Protein AF-A0AA38PKE8-F1 (afdb_monomer_lite)

pLDDT: mean 95.26, std 6.64, range [50.59, 98.5]

Foldseek 3Di:
DPQQDCVVPVVVADPAFLVRHDDDLQSVVCRVVNHTHRAQEDEDLDADPVLVVVLVVQLVVCCVRPVGSRSHAYEYEDEPVCVVVVGPSCVSHPYYDYFYDDDCCRGSVVPVVSVVD

Sequence (117 aa):
MSAYDHSRVQHFIGGNSVDKASPSSVYDFVKANGGHTVITKVLIANNGIAAVKEIRSIRQWSYETFGSERQVEFTVMATPEDLKVNAEYIRMADRYIEVPGGTNNNNYANVDLIVDV

Organism: NCBI:txid153919

InterPro domains:
  IPR005481 Biotin carboxylase-like, N-terminal domain [PF00289] (39-117)
  IPR011764 Biotin carboxylation domain [PS50979] (38-117)
  IPR016185 Pre-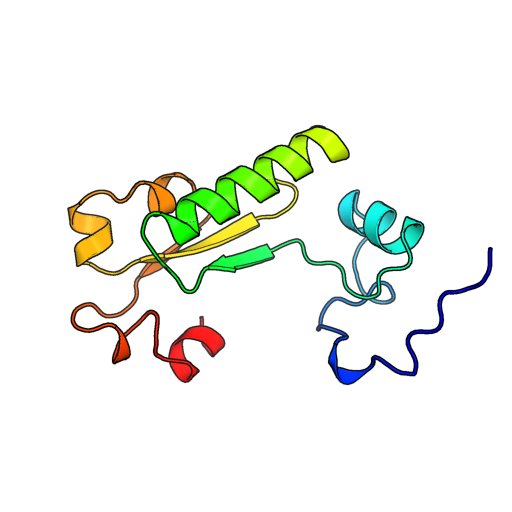ATP-grasp domain superfamily [SSF52440] (7-117)
  IPR049076 Acetyl-CoA carboxylase [PTHR45728] (8-117)

Radius of gyration: 16.5 Å; chains: 1; bounding box: 48×25×38 Å

Structure (mmCIF, N/CA/C/O backbone):
data_AF-A0AA38PKE8-F1
#
_entry.id   AF-A0AA38PKE8-F1
#
loop_
_atom_site.group_PDB
_atom_site.id
_atom_site.type_symbol
_atom_site.label_atom_id
_atom_site.label_alt_id
_atom_site.label_comp_id
_atom_site.label_asym_id
_atom_site.label_entity_id
_atom_site.label_seq_id
_atom_site.pdbx_PDB_ins_code
_atom_site.Cartn_x
_atom_site.Cartn_y
_atom_site.Cartn_z
_atom_site.occupancy
_atom_site.B_iso_or_equiv
_atom_site.auth_seq_id
_atom_site.auth_comp_id
_atom_site.auth_asym_id
_atom_site.auth_atom_id
_atom_site.pdbx_PDB_model_num
ATOM 1 N N . MET A 1 1 ? -27.526 -0.456 18.380 1.00 50.59 1 MET A N 1
ATOM 2 C CA . MET A 1 1 ? -26.950 0.111 17.143 1.00 50.59 1 MET A CA 1
ATOM 3 C C . MET A 1 1 ? -27.444 -0.746 15.995 1.00 50.59 1 MET A C 1
ATOM 5 O O . MET A 1 1 ? -27.418 -1.961 16.144 1.00 50.59 1 MET A O 1
ATOM 9 N N . SER A 1 2 ? -27.975 -0.147 14.928 1.00 54.38 2 SER A N 1
ATOM 10 C CA . SER A 1 2 ? -28.346 -0.898 13.722 1.00 54.38 2 SER A CA 1
ATOM 11 C C . SER A 1 2 ? -27.100 -1.609 13.207 1.00 54.38 2 SER A C 1
ATOM 13 O O . SER A 1 2 ? -26.089 -0.945 12.991 1.00 54.38 2 SER A O 1
ATOM 15 N N . ALA A 1 3 ? -27.144 -2.931 13.043 1.00 73.75 3 ALA A N 1
ATOM 16 C CA . ALA A 1 3 ? -26.111 -3.617 12.279 1.00 73.75 3 ALA A CA 1
ATOM 17 C C . ALA A 1 3 ? -26.115 -3.012 10.865 1.00 73.75 3 ALA A C 1
ATOM 19 O O . ALA A 1 3 ? -27.185 -2.843 10.275 1.00 73.75 3 ALA A O 1
ATOM 20 N N . TYR A 1 4 ? -24.955 -2.592 10.368 1.00 81.31 4 TYR A N 1
ATOM 21 C CA . TYR A 1 4 ? -24.842 -2.105 8.997 1.00 81.31 4 TYR A CA 1
ATOM 22 C C . TYR A 1 4 ? -25.026 -3.295 8.053 1.00 81.31 4 TYR A C 1
ATOM 24 O O . TYR A 1 4 ? -24.356 -4.312 8.210 1.00 81.31 4 TYR A O 1
ATOM 32 N N . ASP A 1 5 ? -25.959 -3.187 7.108 1.00 85.69 5 ASP A N 1
ATOM 33 C CA . ASP A 1 5 ? -26.206 -4.240 6.124 1.00 85.69 5 ASP A CA 1
ATOM 34 C C . ASP A 1 5 ? -25.267 -4.077 4.920 1.00 85.69 5 ASP A C 1
ATOM 36 O O . ASP A 1 5 ? -25.375 -3.121 4.148 1.00 85.69 5 ASP A O 1
ATOM 40 N N . HIS A 1 6 ? -24.350 -5.031 4.748 1.00 88.69 6 HIS A N 1
ATOM 41 C CA . HIS A 1 6 ? -23.409 -5.080 3.625 1.00 88.69 6 HIS A CA 1
ATOM 42 C C . HIS A 1 6 ? -23.877 -5.997 2.477 1.00 88.69 6 HIS A C 1
ATOM 44 O O . HIS A 1 6 ? -23.112 -6.278 1.550 1.00 88.69 6 HIS A O 1
ATOM 50 N N . SER A 1 7 ? -25.131 -6.464 2.476 1.00 88.00 7 SER A N 1
ATOM 51 C CA . SER A 1 7 ? -25.689 -7.366 1.449 1.00 88.00 7 SER A CA 1
ATOM 52 C C . SER A 1 7 ? -25.572 -6.831 0.014 1.00 88.00 7 SER A C 1
ATOM 54 O O . SER A 1 7 ? -25.391 -7.598 -0.930 1.00 88.00 7 SER A O 1
ATOM 56 N N . ARG A 1 8 ? -25.613 -5.507 -0.170 1.00 89.88 8 ARG A N 1
ATOM 57 C CA . ARG A 1 8 ? -25.551 -4.849 -1.489 1.00 89.88 8 ARG A CA 1
ATOM 58 C C . ARG A 1 8 ? -24.131 -4.591 -2.002 1.00 89.88 8 ARG A C 1
ATOM 60 O O . ARG A 1 8 ? -23.974 -4.186 -3.150 1.00 89.88 8 ARG A O 1
ATOM 67 N N . VAL A 1 9 ? -23.111 -4.812 -1.172 1.00 89.94 9 VAL A N 1
ATOM 68 C CA . VAL A 1 9 ? -21.703 -4.468 -1.455 1.00 89.94 9 VAL A CA 1
ATOM 69 C C . VAL A 1 9 ? -20.777 -5.684 -1.394 1.00 89.94 9 VAL A C 1
ATOM 71 O O . VAL A 1 9 ? -19.575 -5.542 -1.216 1.00 89.94 9 VAL A O 1
ATOM 74 N N . GLN A 1 10 ? -21.320 -6.890 -1.578 1.00 90.12 10 GLN A N 1
ATOM 75 C CA . GLN A 1 10 ? -20.572 -8.148 -1.437 1.00 90.12 10 GLN A CA 1
ATOM 76 C C . GLN A 1 10 ? -19.305 -8.214 -2.305 1.00 90.12 10 GLN A C 1
ATOM 78 O O . GLN A 1 10 ? -18.289 -8.729 -1.860 1.00 90.12 10 GLN A O 1
ATOM 83 N N . HIS A 1 11 ? -19.330 -7.636 -3.509 1.00 90.69 11 HIS A N 1
ATOM 84 C CA . HIS A 1 11 ? -18.170 -7.596 -4.407 1.00 90.69 11 HIS A CA 1
ATOM 85 C C . HIS A 1 11 ? -17.054 -6.635 -3.950 1.00 90.69 11 HIS A C 1
ATOM 87 O O . HIS A 1 11 ? -15.945 -6.721 -4.465 1.00 90.69 11 HIS A O 1
ATOM 93 N N . PHE A 1 12 ? -17.325 -5.739 -2.993 1.00 92.69 12 PHE A N 1
ATOM 94 C CA . PHE A 1 12 ? -16.323 -4.873 -2.360 1.00 92.69 12 PHE A CA 1
ATOM 95 C C . PHE A 1 12 ? -15.724 -5.486 -1.085 1.00 92.69 12 PHE A C 1
ATOM 97 O O . PHE A 1 12 ? -14.778 -4.932 -0.522 1.00 92.69 12 PHE A O 1
ATOM 104 N N . ILE A 1 13 ? -16.256 -6.614 -0.604 1.00 93.38 13 ILE A N 1
ATOM 105 C CA . ILE A 1 13 ? -15.744 -7.276 0.596 1.00 93.38 13 ILE A CA 1
ATOM 106 C C . ILE A 1 13 ? -14.437 -7.992 0.247 1.00 93.38 13 ILE A C 1
ATOM 108 O O . ILE A 1 13 ? -14.415 -8.938 -0.536 1.00 93.38 13 ILE A O 1
ATOM 112 N N . GLY A 1 14 ? -13.339 -7.542 0.853 1.00 93.38 14 GLY A N 1
ATOM 113 C CA . GLY A 1 14 ? -12.024 -8.160 0.690 1.00 93.38 14 GLY A CA 1
ATOM 114 C C . GLY A 1 14 ? -11.814 -9.399 1.568 1.00 93.38 14 GLY A C 1
ATOM 115 O O . GLY A 1 14 ? -12.654 -9.765 2.391 1.00 93.38 14 GLY A O 1
ATOM 116 N N . GLY A 1 15 ? -10.640 -10.025 1.433 1.00 92.06 15 GLY A N 1
ATOM 117 C CA . GLY A 1 15 ? -10.312 -11.293 2.103 1.00 92.06 15 GLY A CA 1
ATOM 118 C C . GLY A 1 15 ? -10.311 -11.246 3.639 1.00 92.06 15 GLY A C 1
ATOM 119 O O . GLY A 1 15 ? -10.586 -12.260 4.279 1.00 92.06 15 GLY A O 1
ATOM 120 N N . ASN A 1 16 ? -10.059 -10.072 4.229 1.00 95.38 16 ASN A N 1
ATOM 121 C CA . ASN A 1 16 ? -10.006 -9.856 5.677 1.00 95.38 16 ASN A CA 1
ATOM 122 C C . ASN A 1 16 ? -11.240 -9.082 6.182 1.00 95.38 16 ASN A C 1
ATOM 124 O O . ASN A 1 16 ? -11.147 -7.920 6.589 1.00 95.38 16 ASN A O 1
ATOM 128 N N . SER A 1 17 ? -12.425 -9.693 6.079 1.00 94.88 17 SER A N 1
ATOM 129 C CA . SER A 1 17 ? -13.674 -9.080 6.553 1.00 94.88 17 SER A CA 1
ATOM 130 C C . SER A 1 17 ? -13.694 -8.921 8.078 1.00 94.88 17 SER A C 1
ATOM 132 O O . SER A 1 17 ? -12.994 -9.638 8.791 1.00 94.88 17 SER A O 1
ATOM 134 N N . VAL A 1 18 ? -14.528 -8.019 8.601 1.00 93.19 18 VAL A N 1
ATOM 135 C CA . VAL A 1 18 ? -14.694 -7.793 10.056 1.00 93.19 18 VAL A CA 1
ATOM 136 C C . VAL A 1 18 ? -15.153 -9.057 10.807 1.00 93.19 18 VAL A C 1
ATOM 138 O O . VAL A 1 18 ? -14.938 -9.174 12.009 1.00 93.19 18 VAL A O 1
ATOM 141 N N . ASP A 1 19 ? -15.732 -10.045 10.127 1.00 90.81 19 ASP A N 1
ATOM 142 C CA . ASP A 1 19 ? -16.106 -11.321 10.756 1.00 90.81 19 ASP A CA 1
ATOM 143 C C . ASP A 1 19 ? -14.914 -12.276 10.935 1.00 90.81 19 ASP A C 1
ATOM 145 O O . ASP A 1 19 ? -14.963 -13.182 11.765 1.00 90.81 19 ASP A O 1
ATOM 149 N N . LYS A 1 20 ? -13.848 -12.094 10.142 1.00 92.81 20 LYS A N 1
ATOM 150 C CA . LYS A 1 20 ? -12.657 -12.963 10.109 1.00 92.81 20 LYS A CA 1
ATOM 151 C C . LYS A 1 20 ? -11.409 -12.304 10.690 1.00 92.81 20 LYS A C 1
ATOM 153 O O . LYS A 1 20 ? -10.490 -13.004 11.106 1.00 92.81 20 LYS A O 1
ATOM 158 N N . ALA A 1 21 ? -11.352 -10.977 10.662 1.00 94.50 21 ALA A N 1
ATOM 159 C CA . ALA A 1 21 ? -10.177 -10.213 11.036 1.00 94.50 21 ALA A CA 1
ATOM 160 C C . ALA A 1 21 ? -9.864 -10.342 12.532 1.00 94.50 21 ALA A C 1
ATOM 162 O O . ALA A 1 21 ? -10.751 -10.257 13.383 1.00 94.50 21 ALA A O 1
ATOM 163 N N . SER A 1 22 ? -8.579 -10.501 12.850 1.00 94.88 22 SER A N 1
ATOM 164 C CA . SER A 1 22 ? -8.098 -10.519 14.231 1.00 94.88 22 SER A CA 1
ATOM 165 C C . SER A 1 22 ? -8.332 -9.167 14.929 1.00 94.88 22 SER A C 1
ATOM 167 O O . SER A 1 22 ? -8.205 -8.118 14.284 1.00 94.88 22 SER A O 1
ATOM 169 N N . PRO A 1 23 ? -8.603 -9.160 16.250 1.00 94.94 23 PRO A N 1
ATOM 170 C CA . PRO A 1 23 ? -8.756 -7.926 17.016 1.00 94.94 23 PRO A CA 1
ATOM 171 C C . PRO A 1 23 ? -7.525 -7.016 16.915 1.00 94.94 23 PRO A C 1
ATOM 173 O O . PRO A 1 23 ? -6.386 -7.469 17.031 1.00 94.94 23 PRO A O 1
ATOM 176 N N . SER A 1 24 ? -7.765 -5.728 16.685 1.00 96.50 24 SER A N 1
ATOM 177 C CA . SER A 1 24 ? -6.757 -4.670 16.563 1.00 96.50 24 SER A CA 1
ATOM 178 C C . SER A 1 24 ? -7.425 -3.296 16.673 1.00 96.50 24 SER A C 1
ATOM 180 O O . SER A 1 24 ? -8.638 -3.174 16.515 1.00 96.50 24 SER A O 1
ATOM 182 N N . SER A 1 25 ? -6.632 -2.243 16.863 1.00 96.69 25 SER A N 1
ATOM 183 C CA . SER A 1 25 ? -7.098 -0.846 16.817 1.00 96.69 25 SER A CA 1
ATOM 184 C C . SER A 1 25 ? -7.821 -0.511 15.503 1.00 96.69 25 SER A C 1
ATOM 186 O O . SER A 1 25 ? -8.881 0.116 15.514 1.00 96.69 25 SER A O 1
ATOM 188 N N . VAL A 1 26 ? -7.286 -0.972 14.366 1.00 97.50 26 VAL A N 1
ATOM 189 C CA . VAL A 1 26 ? -7.895 -0.776 13.040 1.00 97.50 26 VAL A CA 1
ATOM 190 C C . VAL A 1 26 ? -9.199 -1.563 12.917 1.00 97.50 26 VAL A C 1
ATOM 192 O O . VAL A 1 26 ? -10.180 -1.029 12.407 1.00 97.50 26 VAL A O 1
ATOM 195 N N . TYR A 1 27 ? -9.246 -2.801 13.418 1.00 97.56 27 TYR A N 1
ATOM 196 C CA . TYR A 1 27 ? -10.476 -3.599 13.470 1.00 97.56 27 TYR A CA 1
ATOM 197 C C . TYR A 1 27 ? -11.588 -2.872 14.231 1.00 97.56 27 TYR A C 1
ATOM 199 O O . TYR A 1 27 ? -12.694 -2.716 13.705 1.00 97.56 27 TYR A O 1
ATOM 207 N N . ASP A 1 28 ? -11.287 -2.397 15.442 1.00 97.12 28 ASP A N 1
ATOM 208 C CA . ASP A 1 28 ? -12.265 -1.728 16.299 1.00 97.12 28 ASP A CA 1
ATOM 209 C C . ASP A 1 28 ? -12.781 -0.450 15.636 1.00 97.12 28 ASP A C 1
ATOM 211 O O . ASP A 1 28 ? -13.988 -0.200 15.619 1.00 97.12 28 ASP A O 1
ATOM 215 N N . PHE A 1 29 ? -11.887 0.315 15.004 1.00 97.44 29 PHE A N 1
ATOM 216 C CA . PHE A 1 29 ? -12.250 1.507 14.247 1.00 97.44 29 PHE A CA 1
ATOM 217 C C . PHE A 1 29 ? -13.143 1.190 13.045 1.00 97.44 29 PHE A C 1
ATOM 219 O O . PHE A 1 29 ? -14.189 1.820 12.884 1.00 97.44 29 PHE A O 1
ATOM 226 N N . VAL A 1 30 ? -12.782 0.209 12.214 1.00 97.06 30 VAL A N 1
ATOM 227 C CA . VAL A 1 30 ? -13.585 -0.183 11.042 1.00 97.06 30 VAL A CA 1
ATOM 228 C C . VAL A 1 30 ? -14.977 -0.628 11.485 1.00 97.06 30 VAL A C 1
ATOM 230 O O . VAL A 1 30 ? -15.974 -0.167 10.930 1.00 97.06 30 VAL A O 1
ATOM 233 N N . LYS A 1 31 ? -15.063 -1.461 12.526 1.00 95.62 31 LYS A N 1
ATOM 234 C CA . LYS A 1 31 ? -16.333 -1.959 13.062 1.00 95.62 31 LYS A CA 1
ATOM 235 C C . LYS A 1 31 ? -17.193 -0.843 13.655 1.00 95.62 31 LYS A C 1
ATOM 237 O O . LYS A 1 31 ? -18.386 -0.780 13.362 1.00 95.62 31 LYS A O 1
ATOM 242 N N . ALA A 1 32 ? -16.602 0.049 14.451 1.00 96.00 32 ALA A N 1
ATOM 243 C CA . ALA A 1 32 ? -17.308 1.178 15.059 1.00 96.00 32 ALA A CA 1
ATOM 244 C C . ALA A 1 32 ? -17.868 2.154 14.010 1.00 96.00 32 ALA A C 1
ATOM 246 O O . ALA A 1 32 ? -18.940 2.723 14.213 1.00 96.00 32 ALA A O 1
ATOM 247 N N . ASN A 1 33 ? -17.182 2.300 12.873 1.00 95.75 33 ASN A N 1
ATOM 248 C CA . ASN A 1 33 ? -17.596 3.160 11.762 1.00 95.75 33 ASN A CA 1
ATOM 249 C C . ASN A 1 33 ? -18.430 2.430 10.688 1.00 95.75 33 ASN A C 1
ATOM 251 O O . ASN A 1 33 ? -18.726 3.012 9.647 1.00 95.75 33 ASN A O 1
ATOM 255 N N . GLY A 1 34 ? -18.828 1.172 10.915 1.00 94.81 34 GLY A N 1
ATOM 256 C CA . GLY A 1 34 ? -19.704 0.428 10.000 1.00 94.81 34 GLY A CA 1
ATOM 257 C C . GLY A 1 34 ? -19.043 -0.091 8.719 1.00 94.81 34 GLY A C 1
ATOM 258 O O . GLY A 1 34 ? -19.744 -0.428 7.761 1.00 94.81 34 GLY A O 1
ATOM 259 N N . GLY A 1 35 ? -17.712 -0.164 8.680 1.00 95.44 35 GLY A N 1
ATOM 260 C CA . GLY A 1 35 ? -16.968 -0.769 7.578 1.00 95.44 35 GLY A CA 1
ATOM 261 C C . GLY A 1 35 ? -17.052 -2.301 7.566 1.00 95.44 35 GLY A C 1
ATOM 262 O O . GLY A 1 35 ? -17.459 -2.927 8.543 1.00 95.44 35 GLY A O 1
ATOM 263 N N . HIS A 1 36 ? -16.665 -2.906 6.441 1.00 95.44 36 HIS A N 1
ATOM 264 C CA . HIS A 1 36 ? -16.808 -4.351 6.193 1.00 95.44 36 HIS A CA 1
ATOM 265 C C . HIS A 1 36 ? -15.479 -5.119 6.121 1.00 95.44 36 HIS A C 1
ATOM 267 O O . HIS A 1 36 ? -15.445 -6.318 6.403 1.00 95.44 36 HIS A O 1
ATOM 273 N N . THR A 1 37 ? -14.376 -4.463 5.751 1.00 97.19 37 THR A N 1
ATOM 274 C CA . THR A 1 37 ? -13.071 -5.104 5.525 1.00 97.19 37 THR A CA 1
ATOM 275 C C . THR A 1 37 ? -11.971 -4.326 6.228 1.00 97.19 37 THR A C 1
ATOM 277 O O . THR A 1 37 ? -11.888 -3.107 6.101 1.00 97.19 37 THR A O 1
ATOM 280 N N . VAL A 1 38 ? -11.123 -5.040 6.964 1.00 97.94 38 VAL A N 1
ATOM 281 C CA . VAL A 1 38 ? -10.006 -4.463 7.713 1.00 97.94 38 VAL A CA 1
ATOM 282 C C . VAL A 1 38 ? -8.751 -4.514 6.845 1.00 97.94 38 VAL A C 1
ATOM 284 O O . VAL A 1 38 ? -8.207 -5.592 6.592 1.00 97.94 38 VAL A O 1
ATOM 287 N N . ILE A 1 39 ? -8.288 -3.345 6.402 1.00 97.88 39 ILE A N 1
ATOM 288 C CA . ILE A 1 39 ? -7.076 -3.188 5.591 1.00 97.88 39 ILE A CA 1
ATOM 289 C C . ILE A 1 39 ? -5.961 -2.650 6.486 1.00 97.88 39 ILE A C 1
ATOM 291 O O . ILE A 1 39 ? -6.010 -1.508 6.930 1.00 97.88 39 ILE A O 1
ATOM 295 N N . THR A 1 40 ? -4.953 -3.480 6.745 1.00 97.38 40 THR A N 1
ATOM 296 C CA . THR A 1 40 ? -3.757 -3.109 7.524 1.00 97.38 40 THR A CA 1
ATOM 297 C C . THR A 1 40 ? -2.475 -3.170 6.700 1.00 97.38 40 THR A C 1
ATOM 299 O O . THR A 1 40 ? -1.411 -2.830 7.207 1.00 97.38 40 THR A O 1
ATOM 302 N N . LYS A 1 41 ? -2.556 -3.603 5.436 1.00 97.38 41 LYS A N 1
ATOM 303 C CA . LYS A 1 41 ? -1.427 -3.670 4.504 1.00 97.38 41 LYS A CA 1
ATOM 304 C C . LYS A 1 41 ? -1.868 -3.207 3.125 1.00 97.38 41 LYS A C 1
ATOM 306 O O . LYS A 1 41 ? -2.920 -3.635 2.652 1.00 97.38 41 LYS A O 1
ATOM 311 N N . VAL A 1 42 ? -1.066 -2.352 2.501 1.00 98.19 42 VAL A N 1
ATOM 312 C CA . VAL A 1 42 ? -1.346 -1.756 1.192 1.00 98.19 42 VAL A CA 1
ATOM 313 C C . VAL A 1 42 ? -0.132 -1.924 0.283 1.00 98.19 42 VAL A C 1
ATOM 315 O O . VAL A 1 42 ? 0.988 -1.572 0.656 1.00 98.19 42 VAL A O 1
ATOM 318 N N . LEU A 1 43 ? -0.370 -2.448 -0.920 1.00 98.50 43 LEU A N 1
ATOM 319 C CA . LEU A 1 43 ? 0.590 -2.434 -2.020 1.00 98.50 43 LEU A CA 1
ATOM 320 C C . LEU A 1 43 ? 0.429 -1.130 -2.812 1.00 98.50 43 LEU A C 1
ATOM 322 O O . LEU A 1 43 ? -0.676 -0.793 -3.235 1.00 98.50 43 LEU A O 1
ATOM 326 N N . ILE A 1 44 ? 1.527 -0.414 -3.049 1.00 98.38 44 ILE A N 1
ATOM 327 C CA . ILE A 1 44 ? 1.552 0.734 -3.959 1.00 98.38 44 ILE A CA 1
ATOM 328 C C . ILE A 1 44 ? 2.149 0.293 -5.294 1.00 98.38 44 ILE A C 1
ATOM 330 O O . ILE A 1 44 ? 3.367 0.172 -5.444 1.00 98.38 44 ILE A O 1
ATOM 334 N N . ALA A 1 45 ? 1.271 0.122 -6.278 1.00 98.06 45 ALA A N 1
ATOM 335 C CA . ALA A 1 45 ? 1.614 -0.123 -7.676 1.00 98.06 45 ALA A CA 1
ATOM 336 C C . ALA A 1 45 ? 1.868 1.186 -8.447 1.00 98.06 45 ALA A C 1
ATOM 338 O O . ALA A 1 45 ? 1.327 1.430 -9.521 1.00 98.06 45 ALA A O 1
ATOM 339 N N . ASN A 1 46 ? 2.648 2.083 -7.851 1.00 97.44 46 ASN A N 1
ATOM 340 C CA . ASN A 1 46 ? 3.017 3.376 -8.420 1.00 97.44 46 ASN A CA 1
ATOM 341 C C . ASN A 1 46 ? 4.361 3.820 -7.821 1.00 97.44 46 ASN A C 1
ATOM 343 O O . ASN A 1 46 ? 4.795 3.281 -6.802 1.00 97.44 46 ASN A O 1
ATOM 347 N N . ASN A 1 47 ? 5.005 4.819 -8.416 1.00 96.25 47 ASN A N 1
ATOM 348 C CA . ASN A 1 47 ? 6.262 5.379 -7.929 1.00 96.25 47 ASN A CA 1
ATOM 349 C C . ASN A 1 47 ? 6.181 6.908 -7.764 1.00 96.25 47 ASN A C 1
ATOM 351 O O . ASN A 1 47 ? 5.103 7.517 -7.768 1.00 96.25 47 ASN A O 1
ATOM 355 N N . GLY A 1 48 ? 7.336 7.535 -7.534 1.00 95.94 48 GLY A N 1
ATOM 356 C CA . GLY A 1 48 ? 7.472 8.988 -7.478 1.00 95.94 48 GLY A CA 1
ATOM 357 C C . GLY A 1 48 ? 6.560 9.668 -6.446 1.00 95.94 48 GLY A C 1
ATOM 358 O O . GLY A 1 48 ? 6.367 9.187 -5.328 1.00 95.94 48 GLY A O 1
ATOM 359 N N . ILE A 1 49 ? 6.010 10.827 -6.824 1.00 97.38 49 ILE A N 1
ATOM 360 C CA . ILE A 1 49 ? 5.232 11.702 -5.929 1.00 97.38 49 ILE A CA 1
ATOM 361 C C . ILE A 1 49 ? 3.919 11.048 -5.483 1.00 97.38 49 ILE A C 1
ATOM 363 O O . ILE A 1 49 ? 3.490 11.268 -4.350 1.00 97.38 49 ILE A O 1
ATOM 367 N N . ALA A 1 50 ? 3.292 10.235 -6.338 1.00 98.12 50 ALA A N 1
ATOM 368 C CA . ALA A 1 50 ? 2.039 9.563 -6.005 1.00 98.12 50 ALA A CA 1
ATOM 369 C C . ALA A 1 50 ? 2.225 8.616 -4.811 1.00 98.12 50 ALA A C 1
ATOM 371 O O . ALA A 1 50 ? 1.488 8.709 -3.829 1.00 98.12 50 ALA A O 1
ATOM 372 N N . ALA A 1 51 ? 3.275 7.790 -4.851 1.00 98.00 51 ALA A N 1
ATOM 373 C CA . ALA A 1 51 ? 3.614 6.882 -3.761 1.00 98.00 51 ALA A CA 1
ATOM 374 C C . ALA A 1 51 ? 3.965 7.635 -2.465 1.00 98.00 51 ALA A C 1
ATOM 376 O O . ALA A 1 51 ? 3.464 7.298 -1.393 1.00 98.00 51 ALA A O 1
ATOM 377 N N . VAL A 1 52 ? 4.764 8.708 -2.554 1.00 98.19 52 VAL A N 1
ATOM 378 C CA . VAL A 1 52 ? 5.101 9.544 -1.385 1.00 98.19 52 VAL A CA 1
ATOM 379 C C . VAL A 1 52 ? 3.848 10.156 -0.757 1.00 98.19 52 VAL A C 1
ATOM 381 O O . VAL A 1 52 ? 3.698 10.139 0.468 1.00 98.19 52 VAL A O 1
ATOM 384 N N . LYS A 1 53 ? 2.944 10.711 -1.573 1.00 98.38 53 LYS A N 1
ATOM 385 C CA . LYS A 1 53 ? 1.735 11.373 -1.076 1.00 98.38 53 LYS A CA 1
ATOM 386 C C . LYS A 1 53 ? 0.816 10.387 -0.366 1.00 98.38 53 LYS A C 1
ATOM 388 O O . LYS A 1 53 ? 0.307 10.741 0.698 1.00 98.38 53 LYS A O 1
ATOM 393 N N . GLU A 1 54 ? 0.633 9.190 -0.913 1.00 98.50 54 GLU A N 1
ATOM 394 C CA . GLU A 1 54 ? -0.192 8.152 -0.291 1.00 98.50 54 GLU A CA 1
ATOM 395 C C . GLU A 1 54 ? 0.354 7.767 1.087 1.00 98.50 54 GLU A C 1
ATOM 397 O O . GLU A 1 54 ? -0.339 7.934 2.094 1.00 98.50 54 GLU A O 1
ATOM 402 N N . ILE A 1 55 ? 1.641 7.396 1.158 1.00 98.31 55 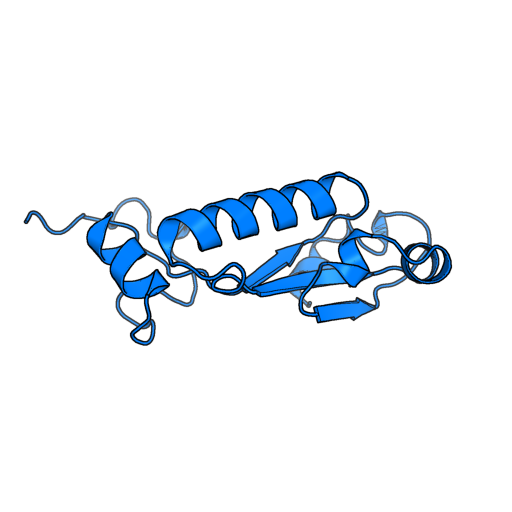ILE A N 1
ATOM 403 C CA . ILE A 1 55 ? 2.285 6.995 2.418 1.00 98.31 55 ILE A CA 1
ATOM 404 C C . ILE A 1 55 ? 2.165 8.110 3.461 1.00 98.31 55 ILE A C 1
ATOM 406 O O . ILE A 1 55 ? 1.746 7.856 4.587 1.00 98.31 55 ILE A O 1
ATOM 410 N N . ARG A 1 56 ? 2.491 9.362 3.108 1.00 98.06 56 ARG A N 1
ATOM 411 C CA . ARG A 1 56 ? 2.419 10.483 4.064 1.00 98.06 56 ARG A CA 1
ATOM 412 C C . ARG A 1 56 ? 1.005 10.713 4.583 1.00 98.06 56 ARG A C 1
ATOM 414 O O . ARG A 1 56 ? 0.832 10.937 5.776 1.00 98.06 56 ARG A O 1
ATOM 421 N N . SER A 1 57 ? 0.012 10.661 3.701 1.00 98.50 57 SER A N 1
ATOM 422 C CA . SER A 1 57 ? -1.374 10.983 4.062 1.00 98.50 57 SER A CA 1
ATOM 423 C C . SER A 1 57 ? -1.960 9.937 4.996 1.00 98.50 57 SER A C 1
ATOM 425 O O . SER A 1 57 ? -2.544 10.287 6.020 1.00 98.50 57 SER A O 1
ATOM 427 N N . ILE A 1 58 ? -1.754 8.657 4.682 1.00 98.44 58 ILE A N 1
ATOM 428 C CA . ILE A 1 58 ? -2.249 7.562 5.515 1.00 98.44 58 ILE A CA 1
ATOM 429 C C . ILE A 1 58 ? -1.488 7.487 6.832 1.00 98.44 58 ILE A C 1
ATOM 431 O O . ILE A 1 58 ? -2.113 7.288 7.868 1.00 98.44 58 ILE A O 1
ATOM 435 N N . ARG A 1 59 ? -0.168 7.705 6.840 1.00 98.38 59 ARG A N 1
ATOM 436 C CA . ARG A 1 59 ? 0.602 7.738 8.093 1.00 98.38 59 ARG A CA 1
ATOM 437 C C . ARG A 1 59 ? 0.186 8.884 9.006 1.00 98.38 59 ARG A C 1
ATOM 439 O O . ARG A 1 59 ? 0.056 8.669 10.208 1.00 98.38 59 ARG A O 1
ATOM 446 N N . GLN A 1 60 ? -0.068 10.068 8.447 1.00 98.44 60 GLN A N 1
ATOM 447 C CA . GLN A 1 60 ? -0.593 11.199 9.208 1.00 98.44 60 GLN A CA 1
ATOM 448 C C . GLN A 1 60 ? -1.958 10.857 9.819 1.00 98.44 60 GLN A C 1
ATOM 450 O O . GLN A 1 60 ? -2.118 10.948 11.033 1.00 98.44 60 GLN A O 1
ATOM 455 N N . TRP A 1 61 ? -2.905 10.386 9.003 1.00 98.44 61 TRP A N 1
ATOM 456 C CA . TRP A 1 61 ? -4.222 9.962 9.484 1.00 98.44 61 TRP A CA 1
ATOM 457 C C . TRP A 1 61 ? -4.128 8.853 10.545 1.00 98.44 61 TRP A C 1
ATOM 459 O O . TRP A 1 61 ? -4.805 8.912 11.571 1.00 98.44 61 TRP A O 1
ATOM 469 N N . SER A 1 62 ? -3.261 7.862 10.331 1.00 98.19 62 SER A N 1
ATOM 470 C CA . SER A 1 62 ? -3.031 6.755 11.261 1.00 98.19 62 SER A CA 1
ATOM 471 C C . SER A 1 62 ? -2.495 7.263 12.599 1.00 98.19 62 SER A C 1
ATOM 473 O O . SER A 1 62 ? -2.946 6.823 13.655 1.00 98.19 62 SER A O 1
ATOM 475 N N . TYR A 1 63 ? -1.568 8.220 12.577 1.00 98.06 63 TYR A N 1
ATOM 476 C CA . TYR A 1 63 ? -1.045 8.831 13.794 1.00 98.06 63 TYR A CA 1
ATOM 477 C C . TYR A 1 63 ? -2.116 9.641 14.534 1.00 98.06 63 TYR A C 1
ATOM 479 O O . TYR A 1 63 ? -2.275 9.476 15.740 1.00 98.06 63 TYR A O 1
ATOM 487 N N . GLU A 1 64 ? -2.894 10.457 13.821 1.00 98.31 64 GLU A N 1
ATOM 488 C CA . GLU A 1 64 ? -3.982 11.258 14.400 1.00 98.31 64 GLU A CA 1
ATOM 489 C C . GLU A 1 64 ? -5.113 10.388 14.980 1.00 98.31 64 GLU A C 1
ATOM 491 O O . GLU A 1 64 ? -5.712 10.748 15.991 1.00 98.31 64 GLU A O 1
ATOM 496 N N . THR A 1 65 ? -5.380 9.228 14.373 1.00 97.88 65 THR A N 1
ATOM 497 C CA . THR A 1 65 ? -6.487 8.335 14.759 1.00 97.88 65 THR A CA 1
ATOM 498 C C . THR A 1 65 ? -6.084 7.323 15.833 1.00 97.88 65 THR A C 1
ATOM 500 O O . THR A 1 65 ? -6.858 7.047 16.748 1.00 97.88 65 THR A O 1
ATOM 503 N N . PHE A 1 66 ? -4.880 6.754 15.731 1.00 97.31 66 PHE A N 1
ATOM 504 C CA . PHE A 1 66 ? -4.440 5.615 16.548 1.00 97.31 66 PHE A CA 1
ATOM 505 C C . PHE A 1 66 ? -3.217 5.913 17.424 1.00 97.31 66 PHE A C 1
ATOM 507 O O . PHE A 1 66 ? -2.763 5.030 18.151 1.00 97.31 66 PHE A O 1
ATOM 514 N N . GLY A 1 67 ? -2.629 7.109 17.331 1.00 97.25 67 GLY A N 1
ATOM 515 C CA . GLY A 1 67 ? -1.377 7.454 18.016 1.00 97.25 67 GLY A CA 1
ATOM 516 C C . GLY A 1 67 ? -0.142 6.739 17.455 1.00 97.25 67 GLY A C 1
ATOM 517 O O . GLY A 1 67 ? 0.915 6.739 18.081 1.00 97.25 67 GLY A O 1
ATOM 518 N N . SER A 1 68 ? -0.259 6.097 16.289 1.00 95.62 68 SER A N 1
ATOM 519 C CA . SER A 1 68 ? 0.809 5.324 15.656 1.00 95.62 68 SER A CA 1
ATOM 520 C C . SER A 1 68 ? 0.739 5.472 14.142 1.00 95.62 68 SER A C 1
ATOM 522 O O . SER A 1 68 ? -0.294 5.207 13.536 1.00 95.62 68 SER A O 1
ATOM 524 N N . GLU A 1 69 ? 1.846 5.863 13.511 1.00 94.12 69 GLU A N 1
ATOM 525 C CA . GLU A 1 69 ? 1.907 6.065 12.057 1.00 94.12 69 GLU A CA 1
ATOM 526 C C . GLU A 1 69 ? 1.864 4.746 11.256 1.00 94.12 69 GLU A C 1
ATOM 528 O O . GLU A 1 69 ? 1.595 4.773 10.062 1.00 94.12 69 GLU A O 1
ATOM 533 N N . ARG A 1 70 ? 2.130 3.590 11.889 1.00 95.44 70 ARG A N 1
ATOM 534 C CA . ARG A 1 70 ? 2.341 2.294 11.206 1.00 95.44 70 ARG A CA 1
ATOM 535 C C . ARG A 1 70 ? 1.232 1.271 11.442 1.00 95.44 70 ARG A C 1
ATOM 537 O O . ARG A 1 70 ? 1.494 0.074 11.430 1.00 95.44 70 ARG A O 1
ATOM 544 N N . GLN A 1 71 ? -0.002 1.716 11.679 1.00 97.06 71 GLN A N 1
ATOM 545 C CA . GLN A 1 71 ? -1.138 0.783 11.748 1.00 97.06 71 GLN A CA 1
ATOM 546 C C . GLN A 1 71 ? -1.520 0.231 10.366 1.00 97.06 71 GLN A C 1
ATOM 548 O O . GLN A 1 71 ? -2.152 -0.820 10.272 1.00 97.06 71 GLN A O 1
ATOM 553 N N . VAL A 1 72 ? -1.107 0.928 9.302 1.00 97.50 72 VAL A N 1
ATOM 554 C CA . VAL A 1 72 ? -1.185 0.469 7.915 1.00 97.50 72 VAL A CA 1
ATOM 555 C C . VAL A 1 72 ? 0.236 0.334 7.371 1.00 97.50 72 VAL A C 1
ATOM 557 O O . VAL A 1 72 ? 0.960 1.324 7.266 1.00 97.50 72 VAL A O 1
ATOM 560 N N . GLU A 1 73 ? 0.641 -0.894 7.053 1.00 97.94 73 GLU A N 1
ATOM 561 C CA . GLU A 1 73 ? 1.938 -1.194 6.445 1.00 97.94 73 GLU A CA 1
ATOM 562 C C . GLU A 1 73 ? 1.898 -0.938 4.936 1.00 97.94 73 GLU A C 1
ATOM 564 O O . GLU A 1 73 ? 0.963 -1.358 4.248 1.00 97.94 73 GLU A O 1
ATOM 569 N N . PHE A 1 74 ? 2.951 -0.325 4.403 1.00 98.44 74 PHE A N 1
ATOM 570 C CA . PHE A 1 74 ? 3.105 -0.107 2.969 1.00 98.44 74 PHE A CA 1
ATOM 571 C C . PHE A 1 74 ? 4.184 -1.004 2.369 1.00 98.44 74 PHE A C 1
ATOM 573 O O . PHE A 1 74 ? 5.343 -0.971 2.789 1.00 98.44 74 PHE A O 1
ATOM 580 N N . THR A 1 75 ? 3.803 -1.753 1.335 1.00 98.38 75 THR A N 1
ATOM 581 C CA . THR A 1 75 ? 4.731 -2.426 0.420 1.00 98.38 75 THR A CA 1
ATOM 582 C C . THR A 1 75 ? 4.739 -1.675 -0.903 1.00 98.38 75 THR A C 1
ATOM 584 O O . THR A 1 75 ? 3.680 -1.319 -1.416 1.00 98.38 75 THR A O 1
ATOM 587 N N . VAL A 1 76 ? 5.916 -1.396 -1.456 1.00 98.44 76 VAL A N 1
ATOM 588 C CA . VAL A 1 76 ? 6.045 -0.647 -2.717 1.00 98.44 76 VAL A CA 1
ATOM 589 C C . VAL A 1 76 ? 6.780 -1.455 -3.777 1.00 98.44 76 VAL A C 1
ATOM 591 O O . VAL A 1 76 ? 7.708 -2.201 -3.467 1.00 98.44 76 VAL A O 1
ATOM 594 N N . MET A 1 77 ? 6.395 -1.275 -5.037 1.00 98.44 77 MET A N 1
ATOM 595 C CA . MET A 1 77 ? 7.129 -1.831 -6.176 1.00 98.44 77 MET A CA 1
ATOM 596 C C . MET A 1 77 ? 8.323 -0.926 -6.524 1.00 98.44 77 MET A C 1
ATOM 598 O O . MET A 1 77 ? 8.180 0.295 -6.666 1.00 98.44 77 MET A O 1
ATOM 602 N N . ALA A 1 78 ? 9.510 -1.507 -6.679 1.00 97.88 78 ALA A N 1
ATOM 603 C CA . ALA A 1 78 ? 10.750 -0.780 -6.942 1.00 97.88 78 ALA A CA 1
ATOM 604 C C . ALA A 1 78 ? 11.447 -1.308 -8.200 1.00 97.88 78 ALA A C 1
ATOM 606 O O . ALA A 1 78 ? 11.854 -2.466 -8.249 1.00 97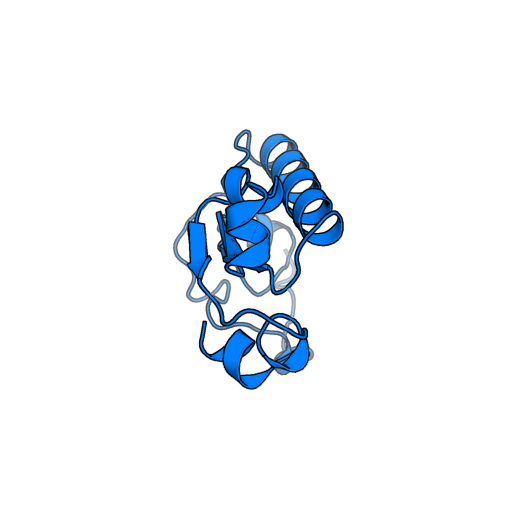.88 78 ALA A O 1
ATOM 607 N N . THR A 1 79 ? 11.599 -0.456 -9.213 1.00 98.19 79 THR A N 1
ATOM 608 C CA . THR A 1 79 ? 12.427 -0.782 -10.381 1.00 98.19 79 THR A CA 1
ATOM 609 C C . THR A 1 79 ? 13.918 -0.597 -10.064 1.00 98.19 79 THR A C 1
ATOM 611 O O . THR A 1 79 ? 14.266 0.175 -9.159 1.00 98.19 79 THR A O 1
ATOM 614 N N . PRO A 1 80 ? 14.837 -1.236 -10.812 1.00 98.19 80 PRO A N 1
ATOM 615 C CA . PRO A 1 80 ? 16.269 -0.957 -10.707 1.00 98.19 80 PRO A CA 1
ATOM 616 C C . PRO A 1 80 ? 16.604 0.531 -10.881 1.00 98.19 80 PRO A C 1
ATOM 618 O O . PRO A 1 80 ? 17.524 1.043 -10.241 1.00 98.19 80 PRO A O 1
ATOM 621 N N . GLU A 1 81 ? 15.858 1.240 -11.728 1.00 97.50 81 GLU A N 1
ATOM 622 C CA . GLU A 1 81 ? 15.996 2.674 -11.959 1.00 97.50 81 GLU A CA 1
ATOM 623 C C . GLU A 1 81 ? 15.631 3.488 -10.709 1.00 97.50 81 GLU A C 1
ATOM 625 O O . GLU A 1 81 ? 16.403 4.366 -10.313 1.00 97.50 81 GLU A O 1
ATOM 630 N N . ASP A 1 82 ? 14.517 3.158 -10.047 1.00 97.00 82 ASP A N 1
ATOM 631 C CA . ASP A 1 82 ? 14.082 3.806 -8.802 1.00 97.00 82 ASP A CA 1
ATOM 632 C C . ASP A 1 82 ? 15.054 3.534 -7.638 1.00 97.00 82 ASP A C 1
ATOM 634 O O . ASP A 1 82 ? 15.379 4.439 -6.859 1.00 97.00 82 ASP A O 1
ATOM 638 N N . LEU A 1 83 ? 15.577 2.305 -7.544 1.00 96.88 83 LEU A N 1
ATOM 639 C CA . LEU A 1 83 ? 16.593 1.926 -6.554 1.00 96.88 83 LEU A CA 1
ATOM 640 C C . LEU A 1 83 ? 17.902 2.688 -6.774 1.00 96.88 83 LEU A C 1
ATOM 642 O O . LEU A 1 83 ? 18.491 3.202 -5.821 1.00 96.88 83 LEU A O 1
ATOM 646 N N . LYS A 1 84 ? 18.339 2.822 -8.031 1.00 97.12 84 LYS A N 1
ATOM 647 C CA . LYS A 1 84 ? 19.576 3.527 -8.393 1.00 97.12 84 LYS A CA 1
ATOM 648 C C . LYS A 1 84 ? 19.544 5.004 -8.008 1.00 97.12 84 LYS A C 1
ATOM 650 O O . LYS A 1 84 ? 20.577 5.551 -7.623 1.00 97.12 84 LYS A O 1
ATOM 655 N N . VAL A 1 85 ? 18.382 5.651 -8.106 1.00 96.19 85 VAL A N 1
ATOM 656 C CA . VAL A 1 85 ? 18.207 7.054 -7.689 1.00 96.19 85 VAL A CA 1
ATOM 657 C C . VAL A 1 85 ? 17.842 7.202 -6.210 1.00 96.19 85 VAL A C 1
ATOM 659 O O . VAL A 1 85 ? 17.635 8.324 -5.751 1.00 96.19 85 VAL A O 1
ATOM 662 N N . ASN A 1 86 ? 17.788 6.099 -5.453 1.00 93.94 86 ASN A N 1
ATOM 663 C CA . ASN A 1 86 ? 17.406 6.072 -4.041 1.00 93.94 86 ASN A CA 1
ATOM 664 C C . ASN A 1 86 ? 16.063 6.786 -3.790 1.00 93.94 86 ASN A C 1
ATOM 666 O O . ASN A 1 86 ? 15.956 7.685 -2.942 1.00 93.94 86 ASN A O 1
ATOM 670 N N . ALA A 1 87 ? 15.051 6.419 -4.582 1.00 95.44 87 ALA A N 1
ATOM 671 C CA . ALA A 1 87 ? 13.759 7.088 -4.595 1.00 95.44 87 ALA A CA 1
ATOM 672 C C . ALA A 1 87 ? 13.131 7.176 -3.191 1.00 95.44 87 ALA A C 1
ATOM 674 O O . ALA A 1 87 ? 13.141 6.227 -2.405 1.00 95.44 87 ALA A O 1
ATOM 675 N N . GLU A 1 88 ? 12.563 8.341 -2.864 1.00 96.44 88 GLU A N 1
ATOM 676 C CA . GLU A 1 88 ? 12.083 8.641 -1.509 1.00 96.44 88 GLU A CA 1
ATOM 677 C C . GLU A 1 88 ? 11.009 7.659 -1.029 1.00 96.44 88 GLU A C 1
ATOM 679 O O . GLU A 1 88 ? 11.073 7.198 0.109 1.00 96.44 88 GLU A O 1
ATOM 684 N N . TYR A 1 89 ? 10.063 7.292 -1.896 1.00 95.94 89 TYR A N 1
ATOM 685 C CA . TYR A 1 89 ? 8.968 6.395 -1.528 1.00 95.94 89 TYR A CA 1
ATOM 686 C C . TYR A 1 89 ? 9.460 5.007 -1.078 1.00 95.94 89 TYR A C 1
ATOM 688 O O . TYR A 1 89 ? 8.859 4.425 -0.179 1.00 95.94 89 TYR A O 1
ATOM 696 N N . ILE A 1 90 ? 10.584 4.517 -1.622 1.00 96.44 90 ILE A N 1
ATOM 697 C CA . ILE A 1 90 ? 11.205 3.242 -1.222 1.00 96.44 90 ILE A CA 1
ATOM 698 C C . ILE A 1 90 ? 11.719 3.330 0.215 1.00 96.44 90 ILE A C 1
ATOM 700 O O . ILE A 1 90 ? 11.491 2.424 1.010 1.00 96.44 90 ILE A O 1
ATOM 704 N N . ARG A 1 91 ? 12.362 4.446 0.581 1.00 95.44 91 ARG A N 1
ATOM 705 C CA . ARG A 1 91 ? 12.846 4.679 1.954 1.00 95.44 91 ARG A CA 1
ATOM 706 C C . ARG A 1 91 ? 11.714 4.891 2.952 1.00 95.44 91 ARG A C 1
ATOM 708 O O . ARG A 1 91 ? 11.888 4.646 4.143 1.00 95.44 91 ARG A O 1
ATOM 715 N N . MET A 1 92 ? 10.586 5.414 2.483 1.00 95.06 92 MET A N 1
ATOM 716 C CA . MET A 1 92 ? 9.417 5.643 3.320 1.00 95.06 92 MET A CA 1
ATOM 717 C C . MET A 1 92 ? 8.640 4.356 3.587 1.00 95.06 92 MET A C 1
ATOM 719 O O . MET A 1 92 ? 8.087 4.227 4.677 1.00 95.06 92 MET A O 1
ATOM 723 N N . ALA A 1 93 ? 8.579 3.437 2.626 1.00 96.44 93 ALA A N 1
ATOM 724 C CA . ALA A 1 93 ? 7.830 2.193 2.733 1.00 96.44 93 ALA A CA 1
ATOM 725 C C . ALA A 1 93 ? 8.324 1.288 3.873 1.00 96.44 93 ALA A C 1
ATOM 727 O O . ALA A 1 93 ? 9.463 1.382 4.328 1.00 96.44 93 ALA A O 1
ATOM 728 N N . ASP A 1 94 ? 7.452 0.398 4.342 1.00 97.56 94 ASP A N 1
ATOM 729 C CA . ASP A 1 94 ? 7.818 -0.622 5.328 1.00 97.56 94 ASP A CA 1
ATOM 730 C C . ASP A 1 94 ? 8.567 -1.781 4.660 1.00 97.56 94 ASP A C 1
ATOM 732 O O . ASP A 1 94 ? 9.459 -2.385 5.260 1.00 97.56 94 ASP A O 1
ATOM 736 N N . ARG A 1 95 ? 8.212 -2.081 3.405 1.00 97.19 95 ARG A N 1
ATOM 737 C CA . ARG A 1 95 ? 8.843 -3.095 2.555 1.00 97.19 95 ARG A CA 1
ATOM 738 C C . ARG A 1 95 ? 8.874 -2.615 1.108 1.00 97.19 95 ARG A C 1
ATOM 740 O O . ARG A 1 95 ? 8.027 -1.826 0.693 1.00 97.19 95 ARG A O 1
ATOM 747 N N . TYR A 1 96 ? 9.801 -3.144 0.324 1.00 97.25 96 TYR A N 1
ATOM 748 C CA . TYR A 1 96 ? 9.763 -3.015 -1.128 1.00 97.25 96 TYR A CA 1
ATOM 749 C C . TYR A 1 96 ? 9.966 -4.375 -1.786 1.00 97.25 96 TYR A C 1
ATOM 751 O O . TYR A 1 96 ? 10.564 -5.275 -1.193 1.00 97.25 96 TYR A O 1
ATOM 759 N N . ILE A 1 97 ? 9.444 -4.504 -3.000 1.00 97.62 97 ILE A N 1
ATOM 760 C CA . ILE A 1 97 ? 9.614 -5.670 -3.862 1.00 97.62 97 ILE A CA 1
ATOM 761 C C . ILE A 1 97 ? 10.235 -5.175 -5.162 1.00 97.62 97 ILE A C 1
ATOM 763 O O . ILE A 1 97 ? 9.757 -4.205 -5.757 1.00 97.62 97 ILE A O 1
ATOM 767 N N . GLU A 1 98 ? 11.332 -5.807 -5.570 1.00 97.69 98 GLU A N 1
ATOM 768 C CA . GLU A 1 98 ? 11.980 -5.488 -6.837 1.00 97.69 98 GLU A CA 1
ATOM 769 C C . GLU A 1 98 ? 11.126 -5.993 -8.000 1.00 97.69 98 GLU A C 1
ATOM 771 O O . GLU A 1 98 ? 10.676 -7.138 -8.005 1.00 97.69 98 GLU A O 1
ATOM 776 N N . VAL A 1 99 ? 10.907 -5.133 -8.989 1.00 98.06 99 VAL A N 1
ATOM 777 C CA . VAL A 1 99 ? 10.133 -5.439 -10.196 1.00 98.06 99 VAL A CA 1
ATOM 778 C C . VAL A 1 99 ? 10.961 -5.129 -11.443 1.00 98.06 99 VAL A C 1
ATOM 780 O O . VAL A 1 99 ? 11.915 -4.351 -11.360 1.00 98.06 99 VAL A O 1
ATOM 783 N N . PRO A 1 100 ? 10.638 -5.707 -12.614 1.00 98.19 100 PRO A N 1
ATOM 784 C CA . PRO A 1 100 ? 11.400 -5.457 -13.834 1.00 98.19 100 PRO A CA 1
ATOM 785 C C . PRO A 1 100 ? 11.488 -3.965 -14.195 1.00 98.19 100 PRO A C 1
ATOM 787 O O . PRO A 1 100 ? 10.512 -3.226 -14.071 1.00 98.19 100 PRO A O 1
ATOM 790 N N . GLY A 1 101 ? 12.653 -3.523 -14.673 1.00 97.25 101 GLY A N 1
ATOM 791 C CA . GLY A 1 101 ? 12.877 -2.148 -15.134 1.00 97.25 101 GLY A CA 1
ATOM 792 C C . GLY A 1 101 ? 12.338 -1.855 -16.541 1.00 97.25 101 GLY A C 1
ATOM 793 O O . GLY A 1 101 ? 11.564 -2.622 -17.129 1.00 97.25 101 GLY A O 1
ATOM 794 N N . GLY A 1 102 ? 12.788 -0.740 -17.116 1.00 96.50 102 GLY A N 1
ATOM 795 C CA . GLY A 1 102 ? 12.353 -0.276 -18.435 1.00 96.50 102 GLY A CA 1
ATOM 796 C C . GLY A 1 102 ? 10.974 0.397 -18.436 1.00 96.50 102 GLY A C 1
ATOM 797 O O . GLY A 1 102 ? 10.574 1.052 -17.476 1.00 96.50 102 GLY A O 1
ATOM 798 N N . THR A 1 103 ? 10.251 0.295 -19.554 1.00 97.25 103 THR A N 1
ATOM 799 C CA . THR A 1 103 ? 8.946 0.952 -19.734 1.00 97.25 103 THR A CA 1
ATOM 800 C C . THR A 1 103 ? 7.881 0.395 -18.780 1.00 97.25 103 THR A C 1
ATOM 802 O O . THR A 1 103 ? 7.928 -0.765 -18.374 1.00 97.25 103 THR A O 1
ATOM 805 N N . ASN A 1 104 ? 6.896 1.223 -18.414 1.00 96.44 104 ASN A N 1
ATOM 806 C CA . ASN A 1 104 ? 5.975 0.930 -17.307 1.00 96.44 104 ASN A CA 1
ATOM 807 C C . ASN A 1 104 ? 5.079 -0.309 -17.502 1.00 96.44 104 ASN A C 1
ATOM 809 O O . ASN A 1 104 ? 4.593 -0.881 -16.527 1.00 96.44 104 ASN A O 1
ATOM 813 N N . ASN A 1 105 ? 4.892 -0.759 -18.742 1.00 97.50 105 ASN A N 1
ATOM 814 C CA . ASN A 1 105 ? 4.194 -1.998 -19.089 1.00 97.50 105 ASN A CA 1
ATOM 815 C C . ASN A 1 105 ? 4.878 -3.257 -18.525 1.00 97.50 105 ASN A C 1
ATOM 817 O O . ASN A 1 105 ? 4.255 -4.312 -18.499 1.00 97.50 105 ASN A O 1
ATOM 821 N N . ASN A 1 106 ? 6.132 -3.160 -18.073 1.00 96.69 106 ASN A N 1
ATOM 822 C CA . ASN A 1 106 ? 6.845 -4.251 -17.407 1.00 96.69 106 ASN A CA 1
ATOM 823 C C . ASN A 1 106 ? 6.666 -4.243 -15.877 1.00 96.69 106 ASN A C 1
ATOM 825 O O . ASN A 1 106 ? 7.046 -5.213 -15.228 1.00 96.69 106 ASN A O 1
ATOM 829 N N . ASN A 1 107 ? 6.135 -3.156 -15.303 1.00 97.81 107 ASN A N 1
ATOM 830 C CA . ASN A 1 107 ? 6.071 -2.931 -13.857 1.00 97.81 107 ASN A CA 1
ATOM 831 C C . ASN A 1 107 ? 4.739 -2.291 -13.417 1.00 97.81 107 ASN A C 1
ATOM 833 O O . ASN A 1 107 ? 3.748 -2.993 -13.253 1.00 97.81 107 ASN A O 1
ATOM 837 N N . TYR A 1 108 ? 4.690 -0.970 -13.233 1.00 97.19 108 TYR A N 1
ATOM 838 C CA . TYR A 1 108 ? 3.580 -0.220 -12.635 1.00 97.19 108 TYR A CA 1
ATOM 839 C C . TYR A 1 108 ? 2.280 -0.238 -13.452 1.00 97.19 108 TYR A C 1
ATOM 841 O O . TYR A 1 108 ? 1.225 0.096 -12.925 1.00 97.19 108 TYR A O 1
ATOM 849 N N . ALA A 1 109 ? 2.340 -0.599 -14.735 1.00 98.00 109 ALA A N 1
ATOM 850 C CA . ALA A 1 109 ? 1.171 -0.760 -15.601 1.00 98.00 109 ALA A CA 1
ATOM 851 C C . ALA A 1 109 ? 0.889 -2.232 -15.963 1.00 98.00 109 ALA A C 1
ATOM 853 O O . ALA A 1 109 ? 0.030 -2.501 -16.802 1.00 98.00 109 ALA A O 1
ATOM 854 N N . ASN A 1 110 ? 1.606 -3.183 -15.357 1.00 98.12 110 ASN A N 1
ATOM 855 C CA . ASN A 1 110 ? 1.395 -4.609 -15.571 1.00 98.12 110 ASN A CA 1
ATOM 856 C C . ASN A 1 110 ? 0.429 -5.163 -14.515 1.00 98.12 110 ASN A C 1
ATOM 858 O O . ASN A 1 110 ? 0.825 -5.431 -13.385 1.00 98.12 110 ASN A O 1
ATOM 862 N N . VAL A 1 111 ? -0.841 -5.331 -14.889 1.00 98.25 111 VAL A N 1
ATOM 863 C CA . VAL A 1 111 ? -1.896 -5.784 -13.967 1.00 98.25 111 VAL A CA 1
ATOM 864 C C . VAL A 1 111 ? -1.619 -7.184 -13.423 1.00 98.25 111 VAL A C 1
ATOM 866 O O . VAL A 1 111 ? -1.795 -7.399 -12.228 1.00 98.25 111 VAL A O 1
ATOM 869 N N . ASP A 1 112 ? -1.150 -8.108 -14.262 1.00 97.94 112 ASP A N 1
ATOM 870 C CA . ASP A 1 112 ? -0.878 -9.484 -13.837 1.00 97.94 112 ASP A CA 1
ATOM 871 C C . ASP A 1 112 ? 0.248 -9.523 -12.798 1.00 97.94 112 ASP A C 1
ATOM 873 O O . ASP A 1 112 ? 0.115 -10.171 -11.765 1.00 97.94 112 ASP A O 1
ATOM 877 N N . LEU A 1 113 ? 1.316 -8.750 -13.021 1.00 97.69 113 LEU A N 1
ATOM 878 C C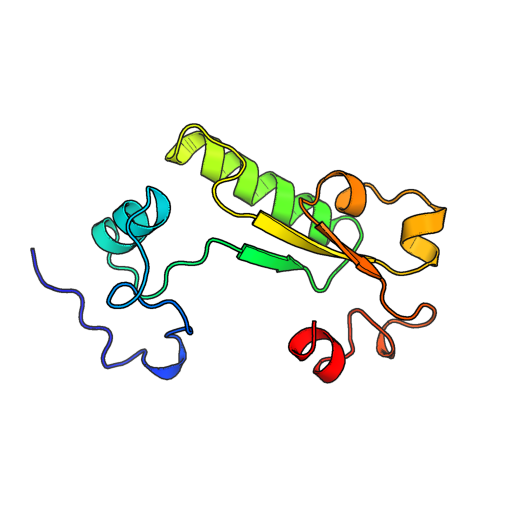A . LEU A 1 113 ? 2.402 -8.604 -12.052 1.00 97.69 113 LEU A CA 1
ATOM 879 C C . LEU A 1 113 ? 1.920 -7.958 -10.748 1.00 97.69 113 LEU A C 1
ATOM 881 O O . LEU A 1 113 ? 2.290 -8.413 -9.676 1.00 97.69 113 LEU A O 1
ATOM 885 N N . ILE A 1 114 ? 1.105 -6.901 -10.821 1.00 98.19 114 ILE A N 1
ATOM 886 C CA . ILE A 1 114 ? 0.590 -6.209 -9.627 1.00 98.19 114 ILE A 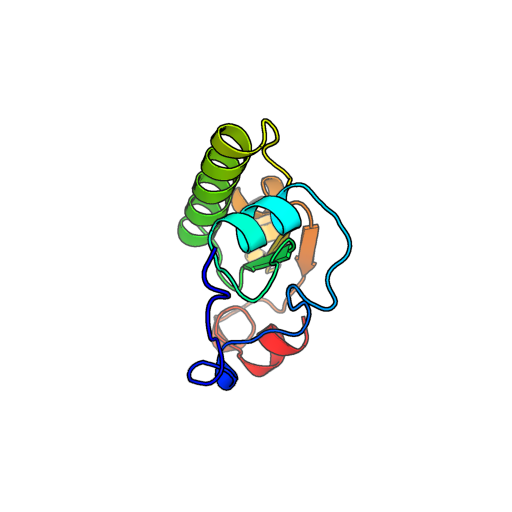CA 1
ATOM 887 C C . ILE A 1 114 ? -0.247 -7.148 -8.751 1.00 98.19 114 ILE A C 1
ATOM 889 O O . ILE A 1 114 ? -0.252 -6.989 -7.537 1.00 98.19 114 ILE A O 1
ATOM 893 N N . VAL A 1 115 ? -0.973 -8.089 -9.358 1.00 97.75 115 VAL A N 1
ATOM 894 C CA . VAL A 1 115 ? -1.797 -9.069 -8.635 1.00 97.75 115 VAL A CA 1
ATOM 895 C C . VAL A 1 115 ? -0.963 -10.233 -8.082 1.00 97.75 115 VAL A C 1
ATOM 897 O O . VAL A 1 115 ? -1.358 -10.817 -7.075 1.00 97.75 115 VAL A O 1
ATOM 900 N N . ASP A 1 116 ? 0.155 -10.577 -8.727 1.00 97.19 116 ASP A N 1
ATOM 901 C CA . ASP A 1 116 ? 1.080 -11.630 -8.274 1.00 97.19 116 ASP A CA 1
ATOM 902 C C . ASP A 1 116 ? 1.933 -11.204 -7.063 1.00 97.19 116 ASP A C 1
ATOM 904 O O . ASP A 1 116 ? 2.257 -12.029 -6.208 1.00 97.19 116 ASP A O 1
ATOM 908 N N . VAL A 1 117 ? 2.274 -9.913 -6.990 1.00 93.19 117 VAL A N 1
ATOM 909 C CA . VAL A 1 117 ? 3.056 -9.274 -5.911 1.00 93.19 117 VAL A CA 1
ATOM 910 C C . VAL A 1 117 ? 2.281 -9.198 -4.593 1.00 93.19 117 VAL A C 1
ATOM 912 O O . VAL A 1 117 ? 2.884 -9.551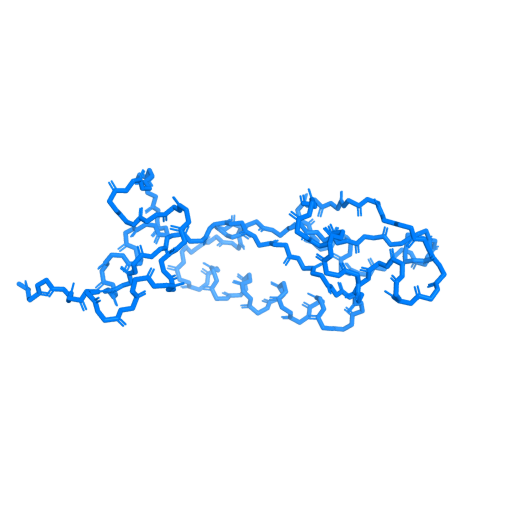 -3.550 1.00 93.19 117 VAL A O 1
#

Secondary structure (DSSP, 8-state):
-PPP--GGGGGG--SSBTTTSPP-HHHHHHHHTT-SB---EEEE---HHHHHHHHHHHHHHHHHHHS-TTSSEEEEEE-HHHHHTT-HHHHHSSEEEE---SSGGGTTT-HHHHHH-